Protein AF-A0A436FED3-F1 (afdb_monomer_lite)

Radius of gyration: 50.1 Å; chains: 1; bounding box: 97×12×137 Å

Secondary structure (DSSP, 8-state):
--HHHHHHHHHHHHHHHHHHHHHHHHHHHHHHHHHHHHHHHHHHHHHHHHHHHHHHHHHHHHHHHHHHHHHHHHHHHHHHHHHHHHHHHHHHHHHHHHHHHHHHHHHHHH--SHHHHHHHHHHHHHHHHHHHHHHHHH-

pLDDT: mean 89.7, std 9.08, range [54.75, 98.31]

Sequence (139 aa):
MPLRDINDLEKLKKINAALVSRVERSMDQQGNAFSLFQTAISLENRVRTRTEELHSTLRRLEQSNIDLSAAKENAELANLSKTRFLAAASHDVLQPLNAAHLSVSALAEVQTSDEGKKLVRQVERSLETMEDLLRTLLD

Structure (mmCIF, N/CA/C/O backbone):
data_AF-A0A436FED3-F1
#
_entry.id   AF-A0A436FED3-F1
#
loop_
_atom_site.group_PDB
_atom_site.id
_atom_site.type_symbol
_atom_site.label_atom_id
_atom_site.label_alt_id
_atom_site.label_comp_id
_atom_site.label_asym_id
_atom_site.label_entity_id
_atom_site.label_seq_id
_atom_site.pdbx_PDB_ins_code
_atom_site.Cartn_x
_atom_site.Cartn_y
_atom_site.Cartn_z
_atom_site.occupancy
_atom_site.B_iso_or_equiv
_atom_site.auth_seq_id
_atom_site.auth_comp_id
_atom_site.auth_asym_id
_atom_site.auth_atom_id
_atom_site.pdbx_PDB_model_num
ATOM 1 N N . MET A 1 1 ? 69.103 -1.481 -81.186 1.00 54.75 1 MET A N 1
ATOM 2 C CA . MET A 1 1 ? 67.680 -1.475 -80.791 1.00 54.75 1 MET A CA 1
ATOM 3 C C . MET A 1 1 ? 67.481 -1.964 -79.336 1.00 54.75 1 MET A C 1
ATOM 5 O O . MET A 1 1 ? 66.895 -3.019 -79.178 1.00 54.75 1 MET A O 1
ATOM 9 N N . PRO A 1 2 ? 67.975 -1.266 -78.275 1.00 56.84 2 PRO A N 1
ATOM 10 C CA . PRO A 1 2 ? 67.509 -1.573 -76.905 1.00 56.84 2 PRO A CA 1
ATOM 11 C C . PRO A 1 2 ? 67.098 -0.353 -76.044 1.00 56.84 2 PRO A C 1
ATOM 13 O O . PRO A 1 2 ? 66.502 -0.516 -74.991 1.00 56.84 2 PRO A O 1
ATOM 16 N N . LEU A 1 3 ? 67.399 0.884 -76.460 1.00 57.25 3 LEU A N 1
ATOM 17 C CA . LEU A 1 3 ? 67.237 2.086 -75.618 1.00 57.25 3 LEU A CA 1
ATOM 18 C C . LEU A 1 3 ? 65.800 2.640 -75.569 1.00 57.25 3 LEU A C 1
ATOM 20 O O . LEU A 1 3 ? 65.456 3.368 -74.642 1.00 57.25 3 LEU A O 1
ATOM 24 N N . ARG A 1 4 ? 64.960 2.310 -76.558 1.00 59.59 4 ARG A N 1
ATOM 25 C CA . ARG A 1 4 ? 63.569 2.790 -76.638 1.00 59.59 4 ARG A CA 1
ATOM 26 C C . ARG A 1 4 ? 62.640 1.963 -75.736 1.00 59.59 4 ARG A C 1
ATOM 28 O O . ARG A 1 4 ? 61.872 2.546 -74.981 1.00 59.59 4 ARG A O 1
ATOM 35 N N . ASP A 1 5 ? 62.838 0.645 -75.702 1.00 61.25 5 ASP A N 1
ATOM 36 C CA . ASP A 1 5 ? 62.066 -0.285 -74.865 1.00 61.25 5 ASP A CA 1
ATOM 37 C C . ASP A 1 5 ? 62.329 -0.095 -73.360 1.00 61.25 5 ASP A C 1
ATOM 39 O O . ASP A 1 5 ? 61.423 -0.252 -72.545 1.00 61.25 5 ASP A O 1
ATOM 43 N N . ILE A 1 6 ? 63.546 0.314 -72.971 1.00 61.94 6 ILE A N 1
ATOM 44 C CA . ILE A 1 6 ? 63.894 0.619 -71.569 1.00 61.94 6 ILE A CA 1
ATOM 45 C C . ILE A 1 6 ? 63.126 1.852 -71.061 1.00 61.94 6 ILE A C 1
ATOM 47 O O . ILE A 1 6 ? 62.659 1.866 -69.923 1.00 61.94 6 ILE A O 1
ATOM 51 N N . ASN A 1 7 ? 62.953 2.873 -71.904 1.00 71.56 7 ASN A N 1
ATOM 52 C CA . ASN A 1 7 ? 62.265 4.114 -71.534 1.00 71.56 7 ASN A CA 1
ATOM 53 C C . ASN A 1 7 ? 60.739 3.912 -71.440 1.00 71.56 7 ASN A C 1
ATOM 55 O O . ASN A 1 7 ? 60.071 4.481 -70.573 1.00 71.56 7 ASN A O 1
ATOM 59 N N . ASP A 1 8 ? 60.188 3.042 -72.289 1.00 75.12 8 ASP A N 1
ATOM 60 C CA . ASP A 1 8 ? 58.788 2.626 -72.199 1.00 75.12 8 ASP A CA 1
ATOM 61 C C . ASP A 1 8 ? 58.547 1.744 -70.962 1.00 75.12 8 ASP A C 1
ATOM 63 O O . ASP A 1 8 ? 57.552 1.942 -70.262 1.00 75.12 8 ASP A O 1
ATOM 67 N N . LEU A 1 9 ? 59.497 0.873 -70.597 1.00 79.06 9 LEU A N 1
ATOM 68 C CA . LEU A 1 9 ? 59.445 0.094 -69.356 1.00 79.06 9 LEU A CA 1
ATOM 69 C C . LEU A 1 9 ? 59.422 0.991 -68.103 1.00 79.06 9 LEU A C 1
ATOM 71 O O . LEU A 1 9 ? 58.653 0.733 -67.175 1.00 79.06 9 LEU A O 1
ATOM 75 N N . GLU A 1 10 ? 60.230 2.055 -68.057 1.00 84.69 10 GLU A N 1
ATOM 76 C CA . GLU A 1 10 ? 60.219 3.006 -66.935 1.00 84.69 10 GLU A CA 1
ATOM 77 C C . GLU A 1 10 ? 58.909 3.795 -66.841 1.00 84.69 10 GLU A C 1
ATOM 79 O O . GLU A 1 10 ? 58.351 3.954 -65.749 1.00 84.69 10 GLU A O 1
ATOM 84 N N . LYS A 1 11 ? 58.364 4.244 -67.978 1.00 82.31 11 LYS A N 1
ATOM 85 C CA . LYS A 1 11 ? 57.050 4.903 -68.013 1.00 82.31 11 LYS A CA 1
ATOM 86 C C . LYS A 1 11 ? 55.939 3.970 -67.547 1.00 82.31 11 LYS A C 1
ATOM 88 O O . LYS A 1 11 ? 55.114 4.383 -66.733 1.00 82.31 11 LYS A O 1
ATOM 93 N N . LEU A 1 12 ? 55.940 2.718 -68.005 1.00 83.75 12 LEU A N 1
ATOM 94 C CA . LEU A 1 12 ? 54.996 1.693 -67.561 1.00 83.75 12 LEU A CA 1
ATOM 95 C C . LEU A 1 12 ? 55.094 1.453 -66.052 1.00 83.75 12 LEU A C 1
ATOM 97 O O . LEU A 1 12 ? 54.063 1.426 -65.384 1.00 83.75 12 LEU A O 1
ATOM 101 N N . LYS A 1 13 ? 56.305 1.370 -65.486 1.00 89.38 13 LYS A N 1
ATOM 102 C CA . LYS A 1 13 ? 56.503 1.257 -64.029 1.00 89.38 13 LYS A CA 1
ATOM 103 C C . LYS A 1 13 ? 55.939 2.460 -63.275 1.00 89.38 13 LYS A C 1
ATOM 105 O O . LYS A 1 13 ? 55.257 2.279 -62.269 1.00 89.38 13 LYS A O 1
ATOM 110 N N . LYS A 1 14 ? 56.172 3.679 -63.769 1.00 90.31 14 LYS A N 1
ATOM 111 C CA . LYS A 1 14 ? 55.669 4.910 -63.141 1.00 90.31 14 LYS A CA 1
ATOM 112 C C . LYS A 1 14 ? 54.142 5.006 -63.194 1.00 90.31 14 LYS A C 1
ATOM 114 O O . LYS A 1 14 ? 53.521 5.392 -62.206 1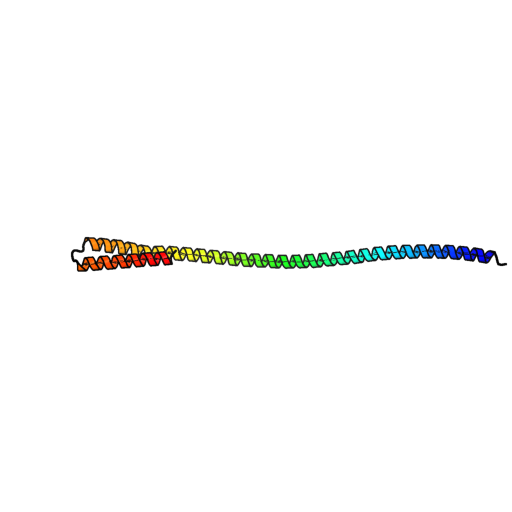.00 90.31 14 LYS A O 1
ATOM 119 N N . ILE A 1 15 ? 53.538 4.630 -64.321 1.00 87.69 15 ILE A N 1
ATOM 120 C CA . ILE A 1 15 ? 52.079 4.576 -64.482 1.00 87.69 15 ILE A CA 1
ATOM 121 C C . ILE A 1 15 ? 51.485 3.514 -63.556 1.00 87.69 15 ILE A C 1
ATOM 123 O O . ILE A 1 15 ? 50.512 3.794 -62.862 1.00 87.69 15 ILE A O 1
ATOM 127 N N . ASN A 1 16 ? 52.090 2.328 -63.493 1.00 85.75 16 ASN A N 1
ATOM 128 C CA . ASN A 1 16 ? 51.623 1.252 -62.627 1.00 85.75 16 ASN A CA 1
ATOM 129 C C . ASN A 1 16 ? 51.694 1.664 -61.145 1.00 85.75 16 ASN A C 1
ATOM 131 O O . ASN A 1 16 ? 50.694 1.574 -60.443 1.00 85.75 16 ASN A O 1
ATOM 135 N N . ALA A 1 17 ? 52.799 2.270 -60.699 1.00 90.50 17 ALA A N 1
ATOM 136 C CA . ALA A 1 17 ? 52.922 2.800 -59.337 1.00 90.50 17 ALA A CA 1
ATOM 137 C C . ALA A 1 17 ? 51.868 3.879 -59.008 1.00 90.50 17 ALA A C 1
ATOM 139 O O . ALA A 1 17 ? 51.300 3.888 -57.916 1.00 90.50 17 ALA A O 1
ATOM 140 N N . ALA A 1 18 ? 51.568 4.775 -59.955 1.00 89.88 18 ALA A N 1
ATOM 141 C CA . ALA A 1 18 ? 50.535 5.794 -59.773 1.00 89.88 18 ALA A CA 1
ATOM 142 C C . ALA A 1 18 ? 49.118 5.194 -59.710 1.00 89.88 18 ALA A C 1
ATOM 144 O O . ALA A 1 18 ? 48.290 5.660 -58.924 1.00 89.88 18 ALA A O 1
ATOM 145 N N . LEU A 1 19 ? 48.841 4.161 -60.512 1.00 86.56 19 LEU A N 1
ATOM 146 C CA . LEU A 1 19 ? 47.573 3.432 -60.482 1.00 86.56 19 LEU A CA 1
ATOM 147 C C . LEU A 1 19 ? 47.412 2.652 -59.175 1.00 86.56 19 LEU A C 1
ATOM 149 O O . LEU A 1 19 ? 46.360 2.760 -58.551 1.00 86.56 19 LEU A O 1
ATOM 153 N N . VAL A 1 20 ? 48.459 1.959 -58.719 1.00 86.06 20 VAL A N 1
ATOM 154 C CA . VAL A 1 20 ? 48.477 1.235 -57.438 1.00 86.06 20 VAL A CA 1
ATOM 155 C C . VAL A 1 20 ? 48.203 2.191 -56.275 1.00 86.06 20 VAL A C 1
ATOM 157 O O . VAL A 1 20 ? 47.225 2.000 -55.561 1.00 86.06 20 VAL A O 1
ATOM 160 N N . SER A 1 21 ? 48.934 3.306 -56.173 1.00 89.12 21 SER A N 1
ATOM 161 C CA . SER A 1 21 ? 48.723 4.299 -55.104 1.00 89.12 21 SER A CA 1
ATOM 162 C C . SER A 1 21 ? 47.326 4.942 -55.122 1.00 89.12 21 SER A C 1
ATOM 164 O O . SER A 1 21 ? 46.827 5.408 -54.092 1.00 89.12 21 SER A O 1
ATOM 166 N N . ARG A 1 22 ? 46.686 5.023 -56.295 1.00 87.06 22 ARG A N 1
ATOM 167 C CA . ARG A 1 22 ? 45.314 5.530 -56.424 1.00 87.06 22 ARG A CA 1
ATOM 168 C C . ARG A 1 22 ? 44.287 4.487 -55.987 1.00 87.06 22 ARG A C 1
ATOM 170 O O . ARG A 1 22 ? 43.320 4.854 -55.323 1.00 87.06 22 ARG A O 1
ATOM 177 N N . VAL A 1 23 ? 44.485 3.225 -56.364 1.00 80.00 23 VAL A N 1
ATOM 178 C CA . VAL A 1 23 ? 43.619 2.111 -55.958 1.00 80.00 23 VAL A CA 1
ATOM 179 C C . VAL A 1 23 ? 43.706 1.905 -54.449 1.00 80.00 23 VAL A C 1
ATOM 181 O O . VAL A 1 23 ? 42.665 1.888 -53.805 1.00 80.00 23 VAL A O 1
ATOM 184 N N . GLU A 1 24 ? 44.909 1.879 -53.877 1.00 82.69 24 GLU A N 1
ATOM 185 C CA . GLU A 1 24 ? 45.127 1.757 -52.428 1.00 82.69 24 GLU A CA 1
ATOM 186 C C . GLU A 1 24 ? 44.401 2.866 -51.653 1.00 82.69 24 GLU A C 1
ATOM 188 O O . GLU A 1 24 ? 43.564 2.574 -50.804 1.00 82.69 24 GLU A O 1
ATOM 193 N N . ARG A 1 25 ? 44.583 4.140 -52.034 1.00 83.88 25 ARG A N 1
ATOM 194 C CA . ARG A 1 25 ? 43.867 5.265 -51.399 1.00 83.88 25 ARG A CA 1
ATOM 195 C C . ARG A 1 25 ? 42.346 5.177 -51.529 1.00 83.88 25 ARG A C 1
ATOM 197 O O . ARG A 1 25 ? 41.629 5.530 -50.595 1.00 83.88 25 ARG A O 1
ATOM 204 N N . SER A 1 26 ? 41.846 4.737 -52.684 1.00 80.81 26 SER A N 1
ATOM 205 C CA . SER A 1 26 ? 40.408 4.540 -52.895 1.00 80.81 26 SER A CA 1
ATOM 206 C C . SER A 1 26 ? 39.862 3.409 -52.019 1.00 80.81 26 SER A C 1
ATOM 208 O O . SER A 1 26 ? 38.758 3.536 -51.491 1.00 80.81 26 SER A O 1
ATOM 210 N N . MET A 1 27 ? 40.618 2.321 -51.858 1.00 77.69 27 MET A N 1
ATOM 211 C CA . MET A 1 27 ? 40.243 1.183 -51.017 1.00 77.69 27 MET A CA 1
ATOM 212 C C . MET A 1 27 ? 40.284 1.549 -49.529 1.00 77.69 27 MET A C 1
ATOM 214 O O . MET A 1 27 ? 39.345 1.215 -48.810 1.00 77.69 27 MET A O 1
ATOM 218 N N . ASP A 1 28 ? 41.283 2.313 -49.081 1.00 84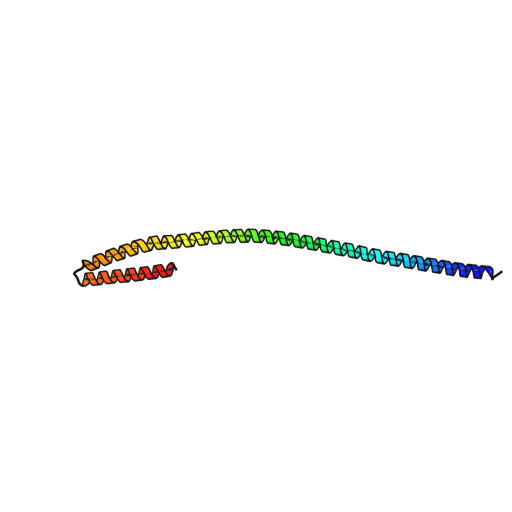.56 28 ASP A N 1
ATOM 219 C CA . ASP A 1 28 ? 41.379 2.798 -47.697 1.00 84.56 28 ASP A CA 1
ATOM 220 C C . ASP A 1 28 ? 40.207 3.720 -47.333 1.00 84.56 28 ASP A C 1
ATOM 222 O O . ASP A 1 28 ? 39.578 3.572 -46.281 1.00 84.56 28 ASP A O 1
ATOM 226 N N . GLN A 1 29 ? 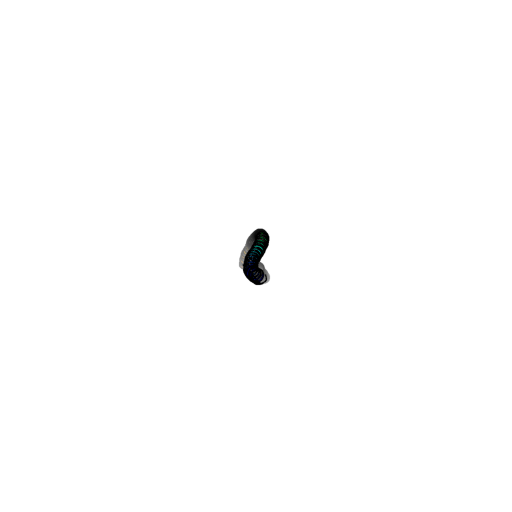39.856 4.654 -48.225 1.00 83.88 29 GLN A N 1
ATOM 227 C CA . GLN A 1 29 ? 38.718 5.550 -48.019 1.00 83.88 29 GLN A CA 1
ATOM 228 C C . GLN A 1 29 ? 37.387 4.780 -47.979 1.00 83.88 29 GLN A C 1
ATOM 230 O O . GLN A 1 29 ? 36.527 5.084 -47.147 1.00 83.88 29 GLN A O 1
ATOM 235 N N . GLN A 1 30 ? 37.221 3.768 -48.838 1.00 78.75 30 GLN A N 1
ATOM 236 C CA . GLN A 1 30 ? 36.051 2.885 -48.821 1.00 78.75 30 GLN A CA 1
ATOM 237 C C . GLN A 1 30 ? 35.985 2.032 -47.546 1.00 78.75 30 GLN A C 1
ATOM 239 O O . GLN A 1 30 ? 34.913 1.928 -46.950 1.00 78.75 30 GLN A O 1
ATOM 244 N N . GLY A 1 31 ? 37.111 1.479 -47.087 1.00 81.75 31 GLY A N 1
ATOM 245 C CA . GLY A 1 31 ? 37.193 0.717 -45.839 1.00 81.75 31 GLY A CA 1
ATOM 246 C C . GLY A 1 31 ? 36.831 1.559 -44.613 1.00 81.75 31 GLY A C 1
ATOM 247 O O . GLY A 1 31 ? 36.061 1.116 -43.759 1.00 81.75 31 GLY A O 1
ATOM 248 N N . ASN A 1 32 ? 37.299 2.810 -44.561 1.00 85.56 32 ASN A N 1
ATOM 249 C CA . ASN A 1 32 ? 36.954 3.742 -43.486 1.00 85.56 32 ASN A CA 1
ATOM 250 C C . ASN A 1 32 ? 35.456 4.110 -43.492 1.00 85.56 32 ASN A C 1
ATOM 252 O O . ASN A 1 32 ? 34.795 4.064 -42.454 1.00 85.56 32 ASN A O 1
ATOM 256 N N . ALA A 1 33 ? 34.887 4.411 -44.664 1.00 84.88 33 ALA A N 1
ATOM 257 C CA . ALA A 1 33 ? 33.458 4.709 -44.797 1.00 84.88 33 ALA A CA 1
ATOM 258 C C . ALA A 1 33 ? 32.570 3.513 -44.407 1.00 84.88 33 ALA A C 1
ATOM 260 O O . ALA A 1 33 ? 31.546 3.689 -43.745 1.00 84.88 33 ALA A O 1
ATOM 261 N N . PHE A 1 34 ? 32.983 2.293 -44.763 1.00 86.88 34 PHE A N 1
ATOM 262 C CA . PHE A 1 34 ? 32.281 1.072 -44.378 1.00 86.88 34 PHE A CA 1
ATOM 263 C C . PHE A 1 34 ? 32.317 0.840 -42.861 1.00 86.88 34 PHE A C 1
ATOM 265 O O . PHE A 1 34 ? 31.277 0.567 -42.266 1.00 86.88 34 PHE A O 1
ATOM 272 N N . SER A 1 35 ? 33.471 1.031 -42.215 1.00 92.25 35 SER A N 1
ATOM 273 C CA . SER A 1 35 ? 33.605 0.917 -40.754 1.00 92.25 35 SER A CA 1
ATOM 274 C C . SER A 1 35 ? 32.720 1.922 -40.001 1.00 92.25 35 SER A C 1
ATOM 276 O O . SER A 1 35 ? 32.026 1.562 -39.043 1.00 92.25 35 SER A O 1
ATOM 278 N N . LEU A 1 36 ? 32.661 3.176 -40.468 1.00 93.00 36 LEU A N 1
ATOM 279 C CA . LEU A 1 36 ? 31.760 4.190 -39.908 1.00 93.00 36 LEU A CA 1
ATOM 280 C C . LEU A 1 36 ? 30.288 3.797 -40.069 1.00 93.00 36 LEU A C 1
ATOM 282 O O . LEU A 1 36 ? 29.515 3.924 -39.121 1.00 93.00 36 LEU A O 1
ATOM 286 N N . PHE A 1 37 ? 29.907 3.274 -41.234 1.00 91.88 37 PHE A N 1
ATOM 287 C CA . PHE A 1 37 ? 28.546 2.804 -41.484 1.00 91.88 37 PHE A CA 1
ATOM 288 C C . PHE A 1 37 ? 28.165 1.613 -40.591 1.00 91.88 37 PHE A C 1
ATOM 290 O O . PHE A 1 37 ? 27.102 1.620 -39.971 1.00 91.88 37 PHE A O 1
ATOM 297 N N . GLN A 1 38 ? 29.052 0.624 -40.451 1.00 92.31 38 GLN A N 1
ATOM 298 C CA . GLN A 1 38 ? 28.853 -0.502 -39.533 1.00 92.31 38 GLN A CA 1
ATOM 299 C C . GLN A 1 38 ? 28.706 -0.028 -38.083 1.00 92.31 38 GLN A C 1
ATOM 301 O O . GLN A 1 38 ? 27.834 -0.505 -37.352 1.00 92.31 38 GLN A O 1
ATOM 306 N N . THR A 1 39 ? 29.526 0.942 -37.677 1.00 94.50 39 THR A N 1
ATOM 307 C CA . THR A 1 39 ? 29.456 1.547 -36.344 1.00 94.50 39 THR A CA 1
ATOM 308 C C . THR A 1 39 ? 28.131 2.282 -36.139 1.00 94.50 39 THR A C 1
ATOM 310 O O . THR A 1 39 ? 27.506 2.114 -35.093 1.00 94.50 39 THR A O 1
ATOM 313 N N . ALA A 1 40 ? 27.665 3.042 -37.134 1.00 95.56 40 ALA A N 1
ATOM 314 C CA . ALA A 1 40 ? 26.389 3.753 -37.084 1.00 95.56 40 ALA A CA 1
ATOM 315 C C . ALA A 1 40 ? 25.199 2.790 -36.939 1.00 95.56 40 ALA A C 1
ATOM 317 O O . ALA A 1 40 ? 24.379 2.986 -36.045 1.00 95.56 40 ALA A O 1
ATOM 318 N N . ILE A 1 41 ? 25.153 1.706 -37.726 1.00 95.38 41 ILE A N 1
ATOM 319 C CA . ILE A 1 41 ? 24.116 0.665 -37.596 1.00 95.38 41 ILE A CA 1
ATOM 320 C C . ILE A 1 41 ? 24.164 0.017 -36.209 1.00 95.38 41 ILE A C 1
ATOM 322 O O . ILE A 1 41 ? 23.128 -0.200 -35.582 1.00 95.38 41 ILE A O 1
ATOM 326 N N . SER A 1 42 ? 25.362 -0.300 -35.713 1.00 96.44 42 SER A N 1
ATOM 327 C CA . SER A 1 42 ? 25.530 -0.893 -34.384 1.00 96.44 42 SER A CA 1
ATOM 328 C C . SER A 1 42 ? 25.007 0.035 -33.283 1.00 96.44 42 SER A C 1
ATOM 330 O O . SER A 1 42 ? 24.278 -0.409 -32.393 1.00 96.44 42 SER A O 1
ATOM 332 N N . LEU A 1 43 ? 25.313 1.335 -33.363 1.00 97.25 43 LEU A N 1
ATOM 333 C CA . LEU A 1 43 ? 24.776 2.333 -32.438 1.00 97.25 43 LEU A CA 1
ATOM 334 C C . LEU A 1 43 ? 23.256 2.447 -32.542 1.00 97.25 43 LEU A C 1
ATOM 336 O O . LEU A 1 43 ? 22.592 2.462 -31.509 1.00 97.25 43 LEU A O 1
ATOM 340 N N . GLU A 1 44 ? 22.704 2.500 -33.753 1.00 96.75 44 GLU A N 1
ATOM 341 C CA . GLU A 1 44 ? 21.259 2.601 -33.961 1.00 96.75 44 GLU A CA 1
ATOM 342 C C . GLU A 1 44 ? 20.527 1.391 -33.370 1.00 96.75 44 GLU A C 1
ATOM 344 O O . GLU A 1 44 ? 19.558 1.557 -32.630 1.00 96.75 44 GLU A O 1
ATOM 349 N N . ASN A 1 45 ? 21.036 0.180 -33.610 1.00 96.81 45 ASN A N 1
ATOM 350 C CA . ASN A 1 45 ? 20.488 -1.039 -33.018 1.00 96.81 45 ASN A CA 1
ATOM 351 C C . ASN A 1 45 ? 20.544 -0.990 -31.489 1.00 96.81 45 ASN A C 1
ATOM 353 O O . ASN A 1 45 ? 19.556 -1.303 -30.829 1.00 96.81 45 ASN A O 1
ATOM 357 N N . ARG A 1 46 ? 21.663 -0.535 -30.910 1.00 97.94 46 ARG A N 1
ATOM 358 C CA . ARG A 1 46 ? 21.786 -0.376 -29.453 1.00 97.94 46 ARG A CA 1
ATOM 359 C C . ARG A 1 46 ? 20.790 0.638 -28.904 1.00 97.94 46 ARG A C 1
ATOM 361 O O . ARG A 1 46 ? 20.179 0.367 -27.874 1.00 97.94 46 ARG A O 1
ATOM 368 N N . VAL A 1 47 ? 20.624 1.785 -29.563 1.00 97.81 47 VAL A N 1
ATOM 369 C CA . VAL A 1 47 ? 19.634 2.796 -29.166 1.00 97.81 47 VAL A CA 1
ATOM 370 C C . VAL A 1 47 ? 18.236 2.193 -29.222 1.00 97.81 47 VAL A C 1
ATOM 372 O O . VAL A 1 47 ? 17.520 2.271 -28.230 1.00 97.81 47 VAL A O 1
ATOM 375 N N . ARG A 1 48 ? 17.883 1.511 -30.316 1.00 97.62 48 ARG A N 1
ATOM 376 C CA . ARG A 1 48 ? 16.581 0.856 -30.486 1.00 97.62 48 ARG A CA 1
ATOM 377 C C . ARG A 1 48 ? 16.294 -0.146 -29.369 1.00 97.62 48 ARG A C 1
ATOM 379 O O . ARG A 1 48 ? 15.276 -0.012 -28.696 1.00 97.62 48 ARG A O 1
ATOM 386 N N . THR A 1 49 ? 17.217 -1.073 -29.109 1.00 98.06 49 THR A N 1
ATOM 387 C CA . THR A 1 49 ? 17.079 -2.060 -28.026 1.00 98.06 49 THR A CA 1
ATOM 388 C C . THR A 1 49 ? 16.904 -1.379 -26.671 1.00 98.06 49 THR A C 1
ATOM 390 O O . THR A 1 49 ? 16.019 -1.744 -25.902 1.00 98.06 49 THR A O 1
ATOM 393 N N . ARG A 1 50 ? 17.697 -0.342 -26.377 1.00 97.81 50 ARG A N 1
ATOM 394 C CA . ARG A 1 50 ? 17.586 0.386 -25.105 1.00 97.81 50 ARG A CA 1
ATOM 395 C C . ARG A 1 50 ? 16.275 1.152 -24.976 1.00 97.81 50 ARG A C 1
ATOM 397 O O . ARG A 1 50 ? 15.705 1.188 -23.890 1.00 97.81 50 ARG A O 1
ATOM 404 N N . THR A 1 51 ? 15.777 1.742 -26.057 1.00 97.69 51 THR A N 1
ATOM 405 C CA . THR A 1 51 ? 14.473 2.411 -26.068 1.00 97.69 51 THR A CA 1
ATOM 406 C C . THR A 1 51 ? 13.340 1.411 -25.837 1.00 97.69 51 THR A C 1
ATOM 408 O O . THR A 1 51 ? 12.434 1.689 -25.053 1.00 97.69 51 THR A O 1
ATOM 411 N N . GLU A 1 52 ? 13.408 0.223 -26.440 1.00 98.19 52 GLU A N 1
ATOM 412 C CA . GLU A 1 52 ? 12.436 -0.853 -26.215 1.00 98.19 52 GLU A CA 1
ATOM 413 C C . GLU A 1 52 ? 12.460 -1.361 -24.762 1.00 98.19 52 GLU A C 1
ATOM 415 O O . GLU A 1 52 ? 11.402 -1.500 -24.139 1.00 98.19 52 GLU A O 1
ATOM 420 N N . GLU A 1 53 ? 13.653 -1.564 -24.189 1.00 98.25 53 GLU A N 1
ATOM 421 C CA . GLU A 1 53 ? 13.842 -1.914 -22.772 1.00 98.25 53 GLU A CA 1
ATOM 422 C C . GLU A 1 53 ? 13.244 -0.851 -21.840 1.00 98.25 53 GLU A C 1
ATOM 424 O O . GLU A 1 53 ? 12.518 -1.183 -20.895 1.00 98.25 53 GLU A O 1
ATOM 429 N N . LEU A 1 54 ? 13.511 0.430 -22.115 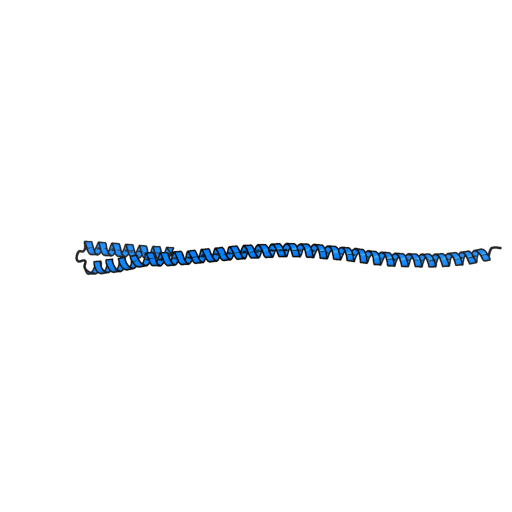1.00 98.19 54 LEU A N 1
ATOM 430 C CA . LEU A 1 54 ? 12.971 1.550 -21.344 1.00 98.19 54 LEU A CA 1
ATOM 431 C C . LEU A 1 54 ? 11.446 1.598 -21.426 1.00 98.19 54 LEU A C 1
ATOM 433 O O . LEU A 1 54 ? 10.791 1.682 -20.391 1.00 98.19 54 LEU A O 1
ATOM 437 N N . HIS A 1 55 ? 10.870 1.476 -22.623 1.00 98.12 55 HIS A N 1
ATOM 438 C CA . HIS A 1 55 ? 9.417 1.455 -22.804 1.00 98.12 55 HIS A CA 1
ATOM 439 C C . HIS A 1 55 ? 8.767 0.274 -22.071 1.00 98.12 55 HIS A C 1
ATOM 441 O O . HIS A 1 55 ? 7.708 0.425 -21.465 1.00 98.12 55 HIS A O 1
ATOM 447 N N . SER A 1 56 ? 9.394 -0.904 -22.101 1.00 98.25 56 SER A N 1
ATOM 448 C CA . SER A 1 56 ? 8.918 -2.074 -21.355 1.00 98.25 56 SER A CA 1
ATOM 449 C C . SER A 1 56 ? 8.955 -1.838 -19.843 1.00 98.25 56 SER A C 1
ATOM 451 O O . SER A 1 56 ? 7.992 -2.132 -19.133 1.00 98.25 56 SER A O 1
ATOM 453 N N . THR A 1 57 ? 10.046 -1.249 -19.353 1.00 98.00 57 THR A N 1
ATOM 454 C CA . THR A 1 57 ? 10.223 -0.942 -17.930 1.00 98.00 57 THR A CA 1
ATOM 455 C C . THR A 1 57 ? 9.233 0.120 -17.459 1.00 98.00 57 THR A C 1
ATOM 457 O O . THR A 1 57 ? 8.625 -0.057 -16.407 1.00 98.00 57 THR A O 1
ATOM 460 N N . LEU A 1 58 ? 9.013 1.175 -18.250 1.00 98.31 58 LEU A N 1
ATOM 461 C CA . LEU A 1 58 ? 8.028 2.216 -17.954 1.00 98.31 58 LEU A CA 1
ATOM 462 C C . LEU A 1 58 ? 6.620 1.639 -17.838 1.00 98.31 58 LEU A C 1
ATOM 464 O O . LEU A 1 58 ? 5.979 1.857 -16.818 1.00 98.31 58 LEU A O 1
ATOM 468 N N . ARG A 1 59 ? 6.183 0.809 -18.796 1.00 98.25 59 ARG A N 1
ATOM 469 C CA . ARG A 1 59 ? 4.866 0.153 -18.716 1.00 98.25 59 ARG A CA 1
ATOM 470 C C . ARG A 1 59 ? 4.707 -0.692 -17.452 1.00 98.25 59 ARG A C 1
ATOM 472 O O . ARG A 1 59 ? 3.657 -0.677 -16.818 1.00 98.25 59 ARG A O 1
ATOM 479 N N . ARG A 1 60 ? 5.750 -1.433 -17.062 1.00 98.12 60 ARG A N 1
ATOM 480 C CA . ARG A 1 60 ? 5.736 -2.221 -15.817 1.00 98.12 60 ARG A CA 1
ATOM 481 C C . ARG A 1 60 ? 5.644 -1.332 -14.580 1.00 98.12 60 ARG A C 1
ATOM 483 O O . ARG A 1 60 ? 4.965 -1.693 -13.624 1.00 98.12 60 ARG A O 1
ATOM 490 N N . LEU A 1 61 ? 6.335 -0.196 -14.594 1.00 98.31 61 LEU A N 1
ATOM 491 C CA . LEU A 1 61 ? 6.352 0.749 -13.484 1.00 98.31 61 LEU A CA 1
ATOM 492 C C . LEU A 1 61 ? 5.012 1.481 -13.351 1.00 98.31 61 LEU A C 1
ATOM 494 O O . LEU A 1 61 ? 4.514 1.620 -12.240 1.00 98.31 61 LEU A O 1
ATOM 498 N N . GLU A 1 62 ? 4.395 1.866 -14.469 1.00 98.31 62 GLU A N 1
ATOM 499 C CA . GLU A 1 62 ? 3.034 2.413 -14.519 1.00 98.31 62 GLU A CA 1
ATOM 500 C C . GLU A 1 62 ? 2.019 1.422 -13.947 1.00 98.31 62 GLU A C 1
ATOM 502 O O . GLU A 1 62 ? 1.256 1.785 -13.054 1.00 98.31 62 GLU A O 1
ATOM 507 N N . GLN A 1 63 ? 2.064 0.156 -14.378 1.00 98.25 63 GLN A N 1
ATOM 508 C CA . GLN A 1 63 ? 1.175 -0.877 -13.843 1.00 98.25 63 GLN A CA 1
ATOM 509 C C . GLN A 1 63 ? 1.371 -1.066 -12.335 1.00 98.25 63 GLN A C 1
ATOM 511 O O . GLN A 1 63 ? 0.406 -1.053 -11.577 1.00 98.25 63 GLN A O 1
ATOM 516 N N . SER A 1 64 ? 2.623 -1.166 -11.881 1.00 98.06 64 SER A N 1
ATOM 517 C CA . SER A 1 64 ? 2.919 -1.304 -10.453 1.00 98.06 64 SER A CA 1
ATOM 518 C C . SER A 1 64 ? 2.453 -0.095 -9.638 1.00 98.06 64 SER A C 1
ATOM 520 O O . SER A 1 64 ? 2.103 -0.259 -8.472 1.00 98.06 64 SER A O 1
ATOM 522 N N . ASN A 1 65 ? 2.475 1.109 -10.213 1.00 98.25 65 ASN A N 1
ATOM 523 C CA . ASN A 1 65 ? 2.001 2.317 -9.546 1.00 98.25 65 ASN A CA 1
ATOM 524 C C . ASN A 1 65 ? 0.472 2.304 -9.405 1.00 98.25 65 ASN A C 1
ATOM 526 O O . ASN A 1 65 ? -0.038 2.585 -8.323 1.00 98.25 65 ASN A O 1
ATOM 530 N N . ILE A 1 66 ? -0.246 1.890 -10.455 1.00 98.31 66 ILE A N 1
ATOM 531 C CA . ILE A 1 66 ? -1.704 1.698 -10.418 1.00 98.31 66 ILE A CA 1
ATOM 532 C C . ILE A 1 66 ? -2.083 0.694 -9.323 1.00 98.31 66 ILE A C 1
ATOM 534 O O . ILE A 1 66 ? -2.914 1.004 -8.467 1.00 98.31 66 ILE A O 1
ATOM 538 N N . ASP A 1 67 ? -1.429 -0.469 -9.302 1.00 98.06 67 ASP A N 1
ATOM 539 C CA . ASP A 1 67 ? -1.701 -1.520 -8.317 1.00 98.06 67 ASP A CA 1
ATOM 540 C C . ASP A 1 67 ? -1.413 -1.034 -6.886 1.00 98.06 67 ASP A C 1
ATOM 542 O O . ASP A 1 67 ? -2.202 -1.263 -5.966 1.00 98.06 67 ASP A O 1
ATOM 546 N N . LEU A 1 68 ? -0.305 -0.307 -6.697 1.00 98.19 68 LEU A N 1
ATOM 547 C CA . LEU A 1 68 ? 0.069 0.263 -5.404 1.00 98.19 68 LEU A CA 1
ATOM 548 C C . LEU A 1 68 ? -0.926 1.333 -4.943 1.00 98.19 68 LEU A C 1
ATOM 550 O O . LEU A 1 68 ? -1.283 1.366 -3.766 1.00 98.19 68 LEU A O 1
ATOM 554 N N . SER A 1 69 ? -1.384 2.192 -5.853 1.00 98.19 69 SER A N 1
ATOM 555 C CA . SER A 1 69 ? -2.383 3.217 -5.551 1.00 98.19 69 SER A CA 1
ATOM 556 C C . SER A 1 69 ? -3.706 2.587 -5.113 1.00 98.19 69 SER A C 1
ATOM 558 O O . SER A 1 69 ? -4.262 2.995 -4.095 1.00 98.19 69 SER A O 1
ATOM 560 N N . ALA A 1 70 ? -4.171 1.551 -5.816 1.00 97.94 70 ALA A N 1
ATOM 561 C CA . ALA A 1 70 ? -5.385 0.821 -5.453 1.00 97.94 70 ALA A CA 1
ATOM 562 C C . ALA A 1 70 ? -5.247 0.096 -4.101 1.00 97.94 70 ALA A C 1
ATOM 564 O O . ALA A 1 70 ? -6.154 0.132 -3.267 1.00 97.94 70 ALA A O 1
ATOM 565 N N . ALA A 1 71 ? -4.098 -0.537 -3.841 1.00 97.69 71 ALA A N 1
ATOM 566 C CA . ALA A 1 71 ? -3.828 -1.175 -2.554 1.00 97.69 71 ALA A CA 1
ATOM 567 C C . ALA A 1 71 ? -3.799 -0.157 -1.402 1.00 97.69 71 ALA A C 1
ATOM 569 O O . ALA A 1 71 ? -4.337 -0.427 -0.325 1.00 97.69 71 ALA A O 1
ATOM 570 N N . LYS A 1 72 ? -3.207 1.021 -1.634 1.00 97.88 72 LYS A N 1
ATOM 571 C CA . LYS A 1 72 ? -3.165 2.114 -0.660 1.00 97.88 72 LYS A CA 1
ATOM 572 C C . LYS A 1 72 ? -4.566 2.636 -0.345 1.00 97.88 72 LYS A C 1
ATOM 574 O O . LYS A 1 72 ? -4.900 2.751 0.829 1.00 97.88 72 LYS A O 1
ATOM 579 N N . GLU A 1 73 ? -5.384 2.899 -1.360 1.00 98.00 73 GLU A N 1
ATOM 580 C CA . GLU A 1 73 ?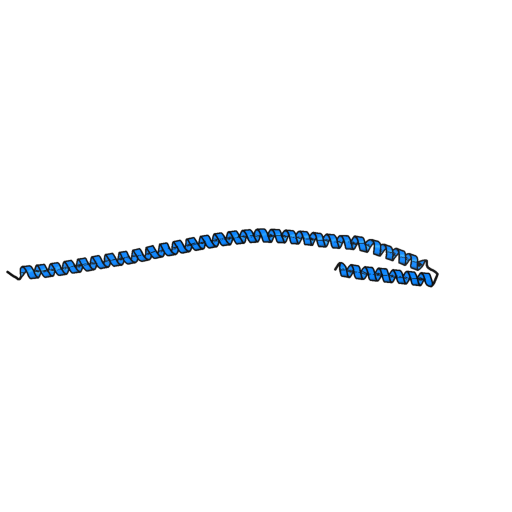 -6.763 3.365 -1.171 1.00 98.00 73 GLU A CA 1
ATOM 581 C C . GLU A 1 73 ? -7.585 2.356 -0.355 1.00 98.00 73 GLU A C 1
ATOM 583 O O . GLU A 1 73 ? -8.235 2.722 0.624 1.00 98.00 73 GLU A O 1
ATOM 588 N N . ASN A 1 74 ? -7.477 1.063 -0.673 1.00 97.38 74 ASN A N 1
ATOM 589 C CA . ASN A 1 74 ? -8.138 0.009 0.097 1.00 97.38 74 ASN A CA 1
ATOM 590 C C . ASN A 1 74 ? -7.672 -0.031 1.561 1.00 97.38 74 ASN A C 1
ATOM 592 O O . ASN A 1 74 ? -8.494 -0.193 2.466 1.00 97.38 74 ASN A O 1
ATOM 596 N N . ALA A 1 75 ? -6.370 0.132 1.810 1.00 97.31 75 ALA A N 1
ATOM 597 C CA . ALA A 1 75 ? -5.826 0.178 3.164 1.00 97.31 75 ALA A CA 1
ATOM 598 C C . ALA A 1 75 ? -6.319 1.411 3.941 1.00 97.31 75 ALA A C 1
ATOM 600 O O . ALA A 1 75 ? -6.670 1.295 5.116 1.00 97.31 75 ALA A O 1
ATOM 601 N N . GLU A 1 76 ? -6.396 2.575 3.295 1.00 96.81 76 GLU A N 1
ATOM 602 C CA . GLU A 1 76 ? -6.922 3.804 3.896 1.00 96.81 76 GLU A CA 1
ATOM 603 C C . GLU A 1 76 ? -8.414 3.681 4.229 1.00 96.81 76 GLU A C 1
ATOM 605 O O . GLU A 1 76 ? -8.824 4.033 5.337 1.00 96.81 76 GLU A O 1
ATOM 610 N N . LEU A 1 77 ? -9.217 3.109 3.326 1.00 96.31 77 LEU A N 1
ATOM 611 C CA . LEU A 1 77 ? -10.637 2.839 3.569 1.00 96.31 77 LEU A CA 1
ATOM 612 C C . LEU A 1 77 ? -10.842 1.856 4.726 1.00 96.31 77 LEU A C 1
ATOM 614 O O . LEU A 1 77 ? -11.682 2.097 5.598 1.00 96.31 77 LEU A O 1
ATOM 618 N N . ALA A 1 78 ? -10.059 0.776 4.771 1.00 94.88 78 ALA A N 1
ATOM 619 C CA . ALA A 1 78 ? -10.102 -0.188 5.865 1.00 94.88 78 ALA A CA 1
ATOM 620 C C . ALA A 1 78 ? -9.705 0.457 7.201 1.00 94.88 78 ALA A C 1
ATOM 622 O O . ALA A 1 78 ? -10.365 0.230 8.216 1.00 94.88 78 ALA A O 1
ATOM 623 N N . ASN A 1 79 ? -8.672 1.304 7.204 1.00 94.81 79 ASN A N 1
ATOM 624 C CA . ASN A 1 79 ? -8.241 2.009 8.405 1.00 94.81 79 ASN A CA 1
ATOM 625 C C . ASN A 1 79 ? -9.305 3.005 8.886 1.00 94.81 79 ASN A C 1
ATOM 627 O O . ASN A 1 79 ? -9.661 3.004 10.060 1.00 94.81 79 ASN A O 1
ATOM 631 N N . LEU A 1 80 ? -9.892 3.788 7.976 1.00 94.31 80 LEU A N 1
ATOM 632 C CA . LEU A 1 80 ? -10.985 4.705 8.301 1.00 94.31 80 LEU A CA 1
ATOM 633 C C . LEU A 1 80 ? -12.201 3.958 8.864 1.00 94.31 80 LEU A C 1
ATOM 635 O O . LEU A 1 80 ? -12.808 4.409 9.837 1.00 94.31 80 LEU A O 1
ATOM 639 N N . SER A 1 81 ? -12.555 2.816 8.268 1.00 91.50 81 SER A N 1
ATOM 640 C CA . SER A 1 81 ? -13.622 1.948 8.769 1.00 91.50 81 SER A CA 1
ATOM 641 C C . SER A 1 81 ? -13.305 1.433 10.174 1.00 91.50 81 SER A C 1
ATOM 643 O O . SER A 1 81 ? -14.161 1.535 11.052 1.00 91.50 81 SER A O 1
ATOM 645 N N . LYS A 1 82 ? -12.068 0.981 10.423 1.00 88.94 82 LYS A N 1
ATOM 646 C CA . LYS A 1 82 ? -11.605 0.541 11.745 1.00 88.94 82 LYS A CA 1
ATOM 647 C C . LYS A 1 82 ? -11.679 1.664 12.779 1.00 88.94 82 LYS A C 1
ATOM 649 O O . LYS A 1 82 ? -12.240 1.450 13.847 1.00 88.94 82 LYS A O 1
ATOM 654 N N . THR A 1 83 ? -11.175 2.859 12.470 1.00 88.62 83 THR A N 1
ATOM 655 C CA . THR A 1 83 ? -11.236 4.014 13.380 1.00 88.62 83 THR A CA 1
ATOM 656 C C . THR A 1 83 ? -12.678 4.396 13.698 1.00 88.62 83 THR A C 1
ATOM 658 O O . THR A 1 83 ? -13.005 4.613 14.860 1.00 88.62 83 THR A O 1
ATOM 661 N N . ARG A 1 84 ? -13.564 4.439 12.693 1.00 87.81 84 ARG A N 1
ATOM 662 C CA . ARG A 1 84 ? -14.990 4.728 12.913 1.00 87.81 84 ARG A CA 1
ATOM 663 C C . ARG A 1 84 ? -15.673 3.655 13.753 1.00 87.81 84 ARG A C 1
ATOM 665 O O . ARG A 1 84 ? -16.447 4.002 14.635 1.00 87.81 84 ARG A O 1
ATOM 672 N N . PHE A 1 85 ? -15.386 2.382 13.486 1.00 86.75 85 PHE A N 1
ATOM 673 C CA . PHE A 1 85 ? -15.928 1.265 14.254 1.00 86.75 85 PHE A CA 1
ATOM 674 C C . PHE A 1 85 ? -15.483 1.324 15.716 1.00 86.75 85 PHE A C 1
ATOM 676 O O . PHE A 1 85 ? -16.325 1.231 16.602 1.00 86.75 85 PHE A O 1
ATOM 683 N N . LEU A 1 86 ? -14.187 1.537 15.967 1.00 86.19 86 LEU A N 1
ATOM 684 C CA . LEU A 1 86 ? -13.654 1.662 17.323 1.00 86.19 86 LEU A CA 1
ATOM 685 C C . LEU A 1 86 ? -14.248 2.873 18.040 1.00 86.19 86 LEU A C 1
ATOM 687 O O . LEU A 1 86 ? -14.753 2.717 19.140 1.00 86.19 86 LEU A O 1
ATOM 691 N N . ALA A 1 87 ? -14.288 4.045 17.401 1.00 85.38 87 ALA A N 1
ATOM 692 C CA . ALA A 1 87 ? -14.875 5.241 18.002 1.00 85.38 87 ALA A CA 1
ATOM 693 C C . ALA A 1 87 ? -16.365 5.056 18.346 1.00 85.38 87 ALA A C 1
ATOM 695 O O . ALA A 1 87 ? -16.797 5.438 19.433 1.00 85.38 87 ALA A O 1
ATOM 696 N N . ALA A 1 88 ? -17.148 4.448 17.448 1.00 84.81 88 ALA A N 1
ATOM 697 C CA . ALA A 1 88 ? -18.556 4.151 17.704 1.00 84.81 88 ALA A CA 1
ATOM 698 C C . ALA A 1 88 ? -18.718 3.152 18.860 1.00 84.81 88 ALA A C 1
ATOM 700 O O . ALA A 1 88 ? -19.474 3.419 19.790 1.00 84.81 88 ALA A O 1
ATOM 701 N N . ALA A 1 89 ? -17.943 2.062 18.858 1.00 82.69 89 ALA A N 1
ATOM 702 C CA . ALA A 1 89 ? -17.953 1.078 19.935 1.00 82.69 89 ALA A CA 1
ATOM 703 C C . ALA A 1 89 ? -17.553 1.694 21.290 1.00 82.69 89 ALA A C 1
ATOM 705 O O . ALA A 1 89 ? -18.190 1.397 22.298 1.00 82.69 89 ALA A O 1
ATOM 706 N N . SER A 1 90 ? -16.560 2.593 21.327 1.00 83.56 90 SER A N 1
ATOM 707 C CA . SER A 1 90 ? -16.188 3.334 22.540 1.00 83.56 90 SER A CA 1
ATOM 708 C C . SER A 1 90 ? -17.368 4.116 23.102 1.00 83.56 90 SER A C 1
ATOM 710 O O . SER A 1 90 ? -17.658 4.027 24.292 1.00 83.56 90 SER A O 1
ATOM 712 N N . HIS A 1 91 ? -18.061 4.886 22.260 1.00 84.69 91 HIS A N 1
ATOM 713 C CA . HIS A 1 91 ? -19.200 5.690 22.699 1.00 84.69 91 HIS A CA 1
ATOM 714 C C . HIS A 1 91 ? -20.360 4.821 23.193 1.00 84.69 91 HIS A C 1
ATOM 716 O O . HIS A 1 91 ? -20.885 5.085 24.278 1.00 84.69 91 HIS A O 1
ATOM 722 N N . ASP A 1 92 ? -20.699 3.768 22.449 1.00 87.25 92 ASP A N 1
ATOM 723 C CA . ASP A 1 92 ? -21.805 2.863 22.773 1.00 87.25 92 ASP A CA 1
ATOM 724 C C . ASP A 1 92 ? -21.570 2.087 24.078 1.00 87.25 92 ASP A C 1
ATOM 726 O O . ASP A 1 92 ? -22.527 1.734 24.767 1.00 87.25 92 ASP A O 1
ATOM 730 N N . VAL A 1 93 ? -20.309 1.838 24.450 1.00 85.25 93 VAL A N 1
ATOM 731 C CA . VAL A 1 93 ? -19.949 1.132 25.690 1.00 85.25 93 VAL A CA 1
ATOM 732 C C . VAL A 1 93 ? -19.740 2.095 26.867 1.00 85.25 93 VAL A C 1
ATOM 734 O O . VAL A 1 93 ? -20.181 1.804 27.980 1.00 85.25 93 VAL A O 1
ATOM 737 N N . LEU A 1 94 ? -19.120 3.261 26.656 1.00 86.56 94 LEU A N 1
ATOM 738 C CA . LEU A 1 94 ? -18.860 4.230 27.732 1.00 86.56 94 LEU A CA 1
ATOM 739 C C . LEU A 1 94 ? -20.138 4.921 28.228 1.00 86.56 94 LEU A C 1
ATOM 741 O O . LEU A 1 94 ? -20.256 5.220 29.416 1.00 86.56 94 LEU A O 1
ATOM 745 N N . GLN A 1 95 ? -21.115 5.172 27.352 1.00 88.56 95 GLN A N 1
ATOM 746 C CA . GLN A 1 95 ? -22.387 5.793 27.742 1.00 88.56 95 GLN A CA 1
ATOM 747 C C . GLN A 1 95 ? -23.158 5.004 28.818 1.00 88.56 95 GLN A C 1
ATOM 749 O O . GLN A 1 95 ? -23.486 5.596 29.853 1.00 88.56 95 GLN A O 1
ATOM 754 N N . PRO A 1 96 ? -23.448 3.698 28.645 1.00 90.19 96 PRO A N 1
ATOM 755 C CA . PRO A 1 96 ? -24.121 2.917 29.678 1.00 90.19 96 PRO A CA 1
ATOM 756 C C . PRO A 1 96 ? -23.265 2.748 30.939 1.00 90.19 96 PRO A C 1
ATOM 758 O O . PRO A 1 96 ? -23.826 2.684 32.032 1.00 90.19 96 PRO A O 1
ATOM 761 N N . LEU A 1 97 ? -21.932 2.743 30.825 1.00 88.88 97 LEU A N 1
ATOM 762 C CA . LEU A 1 97 ? -21.034 2.695 31.982 1.00 88.88 97 LEU A CA 1
ATOM 763 C C . LEU A 1 97 ? -21.136 3.970 32.836 1.00 88.88 97 LEU A C 1
ATOM 765 O O . LEU A 1 97 ? -21.311 3.889 34.051 1.00 88.88 97 LEU A O 1
ATOM 769 N N . ASN A 1 98 ? -21.146 5.143 32.198 1.00 87.19 98 ASN A N 1
ATOM 770 C CA . ASN A 1 98 ? -21.378 6.423 32.873 1.00 87.19 98 ASN A CA 1
ATOM 771 C C . ASN A 1 98 ? -22.765 6.479 33.535 1.00 87.19 98 ASN A C 1
ATOM 773 O O . ASN A 1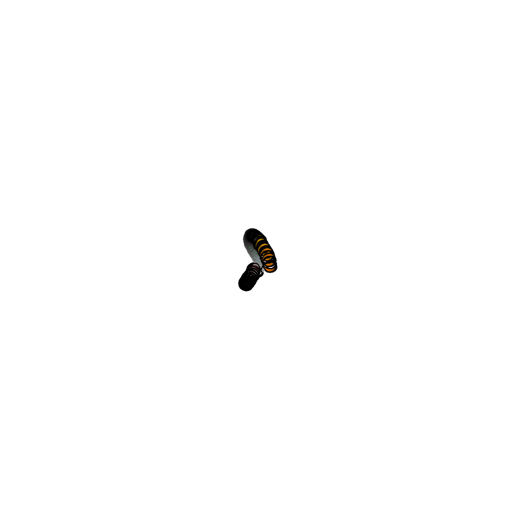 98 ? -22.905 6.971 34.655 1.00 87.19 98 ASN A O 1
ATOM 777 N N . ALA A 1 99 ? -23.797 5.941 32.878 1.00 93.31 99 ALA A N 1
ATOM 778 C CA . ALA A 1 99 ? -25.134 5.845 33.465 1.00 93.31 99 ALA A CA 1
ATOM 779 C C . ALA A 1 99 ? -25.171 4.897 34.680 1.00 93.31 99 ALA A C 1
ATOM 781 O O . ALA A 1 99 ? -25.840 5.192 35.677 1.00 93.31 99 ALA A O 1
ATOM 782 N N . ALA A 1 100 ? -24.432 3.785 34.626 1.00 93.56 100 ALA A N 1
ATOM 783 C CA . ALA A 1 100 ? -24.266 2.878 35.756 1.00 93.56 100 ALA A CA 1
ATOM 784 C C . ALA A 1 100 ? -23.551 3.570 36.926 1.00 93.56 100 ALA A C 1
ATOM 786 O O . ALA A 1 100 ? -24.029 3.464 38.054 1.00 93.56 100 ALA A O 1
ATOM 787 N N . HIS A 1 101 ? -22.494 4.349 36.665 1.00 92.50 101 HIS A N 1
ATOM 788 C CA . HIS A 1 101 ? -21.829 5.172 37.681 1.00 92.50 101 HIS A CA 1
ATOM 789 C C . HIS A 1 101 ? -22.801 6.132 38.369 1.00 92.50 101 HIS A C 1
ATOM 791 O O . HIS A 1 101 ? -22.933 6.080 39.588 1.00 92.50 101 HIS A O 1
ATOM 797 N N . LEU A 1 102 ? -23.551 6.935 37.606 1.00 92.75 102 LEU A N 1
ATOM 798 C CA . LEU A 1 102 ? -24.547 7.857 38.172 1.00 92.75 102 LEU A CA 1
ATOM 799 C C . LEU A 1 102 ? -25.596 7.129 39.025 1.00 92.75 102 LEU A C 1
ATOM 801 O O . LEU A 1 102 ? -25.965 7.602 40.099 1.00 92.75 102 LEU A O 1
ATOM 805 N N . SER A 1 103 ? -26.054 5.961 38.567 1.00 94.19 103 SER A N 1
ATOM 806 C CA . SER A 1 103 ? -27.041 5.146 39.286 1.00 94.19 103 SER A CA 1
ATOM 807 C C . SER A 1 103 ? -26.483 4.592 40.598 1.00 94.19 103 SER A C 1
ATOM 809 O O . SER A 1 103 ? -27.173 4.598 41.617 1.00 94.19 103 SER A O 1
ATOM 811 N N . VAL A 1 104 ? -25.234 4.124 40.591 1.00 94.69 104 VAL A N 1
ATOM 812 C CA . VAL A 1 104 ? -24.566 3.588 41.781 1.00 94.69 104 VAL A CA 1
ATOM 813 C C . VAL A 1 104 ? -24.212 4.706 42.764 1.00 94.69 104 VAL A C 1
ATOM 815 O O . VAL A 1 104 ? -24.413 4.517 43.962 1.00 94.69 104 VAL A O 1
ATOM 818 N N . SER A 1 105 ? -23.803 5.886 42.292 1.00 92.38 105 SER A N 1
ATOM 819 C CA . SER A 1 105 ? -23.583 7.058 43.150 1.00 92.38 105 SER A CA 1
ATOM 820 C C . SER A 1 105 ? -24.882 7.532 43.809 1.00 92.38 105 SER A C 1
ATOM 822 O O . SER A 1 105 ? -24.903 7.770 45.014 1.00 92.38 105 SER A O 1
ATOM 824 N N . ALA A 1 106 ? -25.997 7.572 43.072 1.00 94.56 106 ALA A N 1
ATOM 825 C CA . ALA A 1 106 ? -27.309 7.855 43.662 1.00 94.56 106 ALA A CA 1
ATOM 826 C C . ALA A 1 106 ? -27.720 6.783 44.692 1.00 94.56 106 ALA A C 1
ATOM 828 O O . ALA A 1 106 ? -28.272 7.099 45.747 1.00 94.56 106 ALA A O 1
ATOM 829 N N . LEU A 1 107 ? -27.411 5.507 44.426 1.00 93.88 107 LEU A N 1
ATOM 830 C CA . LEU A 1 107 ? -27.634 4.415 45.376 1.00 93.88 107 LEU A CA 1
ATOM 831 C C . LEU A 1 107 ? -26.756 4.552 46.634 1.00 93.88 107 LEU A C 1
ATOM 833 O O . LEU A 1 107 ? -27.198 4.193 47.727 1.00 93.88 107 LEU A O 1
ATOM 837 N N . ALA A 1 108 ? -25.538 5.081 46.496 1.00 93.19 108 ALA A N 1
ATOM 838 C CA . ALA A 1 108 ? -24.623 5.344 47.604 1.00 93.19 108 ALA A CA 1
ATOM 839 C C . ALA A 1 108 ? -25.212 6.347 48.603 1.00 93.19 108 ALA A C 1
ATOM 841 O O . ALA A 1 108 ? -25.099 6.138 49.813 1.00 93.19 108 ALA A O 1
ATOM 842 N N . GLU A 1 109 ? -25.871 7.397 48.105 1.00 93.94 109 GLU A N 1
ATOM 843 C CA . GLU A 1 109 ? -26.476 8.451 48.929 1.00 93.94 109 GLU A CA 1
ATOM 844 C C . GLU A 1 109 ? -27.658 7.948 49.766 1.00 93.94 109 GLU A C 1
ATOM 846 O O . GLU A 1 109 ? -27.832 8.364 50.912 1.00 93.94 109 GLU A O 1
ATOM 851 N N . VAL A 1 110 ? -28.460 7.025 49.226 1.00 94.12 110 VAL A N 1
ATOM 852 C CA . VAL A 1 110 ? -29.661 6.508 49.911 1.00 94.12 110 VAL A CA 1
ATOM 853 C C . VAL A 1 110 ? -29.382 5.307 50.819 1.00 94.12 110 VAL A C 1
ATOM 855 O O . VAL A 1 110 ? -30.271 4.867 51.551 1.00 94.12 110 VAL A O 1
ATOM 858 N N . GLN A 1 111 ? -28.169 4.747 50.792 1.00 94.56 111 GLN A N 1
ATOM 859 C CA . GLN A 1 111 ? -27.863 3.518 51.515 1.00 94.56 111 GLN A CA 1
ATOM 860 C C . GLN A 1 111 ? -27.441 3.776 52.967 1.00 94.56 111 GLN A C 1
ATOM 862 O O . GLN A 1 111 ? -26.423 4.402 53.265 1.00 94.56 111 GLN A O 1
ATOM 867 N N . THR A 1 112 ? -28.201 3.214 53.902 1.00 93.00 112 THR A N 1
ATOM 868 C CA . THR A 1 112 ? -28.013 3.426 55.343 1.00 93.00 112 THR A CA 1
ATOM 869 C C . THR A 1 112 ? -27.267 2.281 56.025 1.00 93.00 112 THR A C 1
ATOM 871 O O . THR A 1 112 ? -26.569 2.519 57.010 1.00 93.00 112 THR A O 1
ATOM 874 N N . SER A 1 113 ? -27.348 1.063 55.479 1.00 96.44 113 SER A N 1
ATOM 875 C CA . SER A 1 113 ? -26.704 -0.131 56.042 1.00 96.44 113 SER A CA 1
ATOM 876 C C . SER A 1 113 ? -25.210 -0.218 55.709 1.00 96.44 113 SER A C 1
ATOM 878 O O . SER A 1 113 ? -24.786 0.107 54.597 1.00 96.44 113 SER A O 1
ATOM 880 N N . ASP A 1 114 ? -24.401 -0.712 56.650 1.00 92.94 114 ASP A N 1
ATOM 881 C CA . ASP A 1 114 ? -22.958 -0.890 56.435 1.00 92.94 114 ASP A CA 1
ATOM 882 C C . ASP A 1 114 ? -22.649 -1.933 55.352 1.00 92.94 114 ASP A C 1
ATOM 884 O O . ASP A 1 114 ? -21.762 -1.714 54.524 1.00 92.94 114 ASP A O 1
ATOM 888 N N . GLU A 1 115 ? -23.409 -3.031 55.297 1.00 94.19 115 GLU A N 1
ATOM 889 C CA . GLU A 1 115 ? -23.294 -4.035 54.232 1.00 94.19 115 GLU A CA 1
ATOM 890 C C . GLU A 1 115 ? -23.655 -3.451 52.859 1.00 94.19 115 GLU A C 1
ATOM 892 O O . GLU A 1 115 ? -22.912 -3.643 51.896 1.00 94.19 115 GLU A O 1
ATOM 897 N N . GLY A 1 116 ? -24.732 -2.661 52.764 1.00 93.69 116 GLY A N 1
ATOM 898 C CA . GLY A 1 116 ? -25.112 -1.991 51.520 1.00 93.69 116 GLY A CA 1
ATOM 899 C C . GLY A 1 116 ? -24.048 -0.998 51.045 1.00 93.69 116 GLY A C 1
ATOM 900 O O . GLY A 1 116 ? -23.684 -0.999 49.870 1.00 93.69 116 GLY A O 1
ATOM 901 N N . LYS A 1 117 ? -23.472 -0.206 51.960 1.00 94.38 117 LYS A N 1
ATOM 902 C CA . LYS A 1 117 ? -22.360 0.710 51.649 1.00 94.38 117 LYS A CA 1
ATOM 903 C C . LYS A 1 117 ? -21.111 -0.032 51.159 1.00 94.38 117 LYS A C 1
ATOM 905 O O . LYS A 1 117 ? -20.405 0.472 50.287 1.00 94.38 117 LYS A O 1
ATOM 910 N N . LYS A 1 118 ? -20.805 -1.216 51.708 1.00 94.94 118 LYS A N 1
ATOM 911 C CA . LYS A 1 118 ? -19.691 -2.056 51.222 1.00 94.94 118 LYS A CA 1
ATOM 912 C C . LYS A 1 118 ? -19.941 -2.559 49.799 1.00 94.94 118 LYS A C 1
ATOM 914 O O . LYS A 1 118 ? -19.016 -2.496 48.992 1.00 94.94 118 LYS A O 1
ATOM 919 N N . LEU A 1 119 ? -21.159 -3.021 49.501 1.00 93.75 119 LEU A N 1
ATOM 920 C CA . LEU A 1 119 ? -21.534 -3.509 48.169 1.00 93.75 119 LEU A CA 1
ATOM 921 C C . LEU A 1 119 ? -21.467 -2.397 47.118 1.00 93.75 119 LEU A C 1
ATOM 923 O O . LEU A 1 119 ? -20.864 -2.603 46.070 1.00 93.75 119 LEU A O 1
ATOM 927 N N . VAL A 1 120 ? -21.991 -1.207 47.422 1.00 95.75 120 VAL A N 1
ATOM 928 C CA . VAL A 1 120 ? -21.903 -0.036 46.531 1.00 95.75 120 VAL A CA 1
ATOM 929 C C . VAL A 1 120 ? -20.446 0.288 46.186 1.00 95.75 120 VAL A C 1
ATOM 931 O O . VAL A 1 120 ? -20.090 0.294 45.011 1.00 95.75 120 VAL A O 1
ATOM 934 N N . ARG A 1 121 ? -19.566 0.406 47.194 1.00 94.25 121 ARG A N 1
ATOM 935 C CA . ARG A 1 121 ? -18.124 0.634 46.970 1.00 94.25 121 ARG A CA 1
ATOM 936 C C . ARG A 1 121 ? -17.441 -0.482 46.181 1.00 94.25 121 ARG A C 1
ATOM 938 O O . ARG A 1 121 ? -16.371 -0.278 45.611 1.00 94.25 121 ARG A O 1
ATOM 945 N N . GLN A 1 122 ? -17.949 -1.710 46.246 1.00 94.56 122 GLN A N 1
ATOM 946 C CA . GLN A 1 122 ? -17.409 -2.823 45.468 1.00 94.56 122 GLN A CA 1
ATOM 947 C C . GLN A 1 122 ? -17.832 -2.726 43.999 1.00 94.56 122 GLN A C 1
ATOM 949 O O . GLN A 1 122 ? -16.996 -2.944 43.126 1.00 94.56 122 GLN A O 1
ATOM 954 N N . VAL A 1 123 ? -19.091 -2.368 43.734 1.00 94.69 123 VAL A N 1
ATOM 955 C CA . VAL A 1 123 ? -19.596 -2.149 42.373 1.00 94.69 123 VAL A CA 1
ATOM 956 C C . VAL A 1 123 ? -18.903 -0.949 41.725 1.00 94.69 123 VAL A C 1
ATOM 958 O O . VAL A 1 123 ? -18.428 -1.096 40.605 1.00 94.69 123 VAL A O 1
ATOM 961 N N . GLU A 1 124 ? -18.742 0.176 42.432 1.00 93.50 124 GLU A N 1
ATOM 962 C CA . GLU A 1 124 ? -18.007 1.355 41.927 1.00 93.50 124 GLU A CA 1
ATOM 963 C C . GLU A 1 124 ? -16.593 0.993 41.465 1.00 93.50 124 GLU A C 1
ATOM 965 O O . GLU A 1 124 ? -16.256 1.211 40.306 1.00 93.50 124 GLU A O 1
ATOM 970 N N . ARG A 1 125 ? -15.803 0.329 42.320 1.00 93.75 125 ARG A N 1
ATOM 971 C CA . ARG A 1 125 ? -14.439 -0.111 41.970 1.00 93.75 125 ARG A CA 1
ATOM 972 C C . ARG A 1 125 ? -14.404 -1.062 40.772 1.00 93.75 125 ARG A C 1
ATOM 974 O O . ARG A 1 125 ? -13.455 -1.042 39.991 1.00 93.75 125 ARG A O 1
ATOM 981 N N . SER A 1 126 ? -15.415 -1.921 40.630 1.00 94.31 126 SER A N 1
ATOM 982 C CA . SER A 1 126 ? -15.509 -2.831 39.486 1.00 94.31 126 SER A CA 1
ATOM 983 C C . SER A 1 126 ? -15.834 -2.094 38.186 1.00 94.31 126 SER A C 1
ATOM 985 O O . SER A 1 126 ? -15.339 -2.506 37.139 1.00 94.31 126 SER A O 1
ATOM 987 N N . LEU A 1 127 ? -16.663 -1.047 38.242 1.00 92.62 127 LEU A N 1
ATOM 988 C CA . LEU A 1 127 ? -16.993 -0.212 37.086 1.00 92.62 127 LEU A CA 1
ATOM 989 C C . LEU A 1 127 ? -15.789 0.644 36.665 1.00 92.62 127 LEU A C 1
ATOM 991 O O . LEU A 1 127 ? -15.466 0.647 35.482 1.00 92.62 127 LEU A O 1
ATOM 995 N N . GLU A 1 128 ? -15.054 1.232 37.618 1.00 90.88 128 GLU A N 1
ATOM 996 C CA . GLU A 1 128 ? -13.800 1.966 37.350 1.00 90.88 128 GLU A CA 1
ATOM 997 C C . GLU A 1 128 ? -12.758 1.068 36.670 1.00 90.88 128 GLU A C 1
ATOM 999 O O . GLU A 1 128 ? -12.201 1.414 35.632 1.00 90.88 128 GLU A O 1
ATOM 1004 N N . THR A 1 129 ? -12.551 -0.143 37.200 1.00 92.06 129 THR A N 1
ATOM 1005 C CA . THR A 1 129 ? -11.617 -1.113 36.599 1.00 92.06 129 THR A CA 1
ATOM 1006 C C . THR A 1 129 ? -12.032 -1.478 35.169 1.00 92.06 129 THR A C 1
ATOM 1008 O O . THR A 1 129 ? -11.186 -1.666 34.296 1.00 92.06 129 THR A O 1
ATOM 1011 N N . MET A 1 130 ? -13.339 -1.603 34.918 1.00 90.19 130 MET A N 1
ATOM 1012 C CA . MET A 1 130 ? -13.865 -1.890 33.585 1.00 90.19 130 MET A CA 1
ATOM 1013 C C . MET A 1 130 ? -13.657 -0.705 32.634 1.00 90.19 130 MET A C 1
ATOM 1015 O O . MET A 1 130 ? -13.297 -0.928 31.479 1.00 90.19 130 MET A O 1
ATOM 1019 N N . GLU A 1 131 ? -13.827 0.532 33.109 1.00 87.50 131 GLU A N 1
ATOM 1020 C CA . GLU A 1 131 ? -13.557 1.748 32.334 1.00 87.50 131 GLU A CA 1
ATOM 1021 C C . GLU A 1 131 ? -12.085 1.838 31.912 1.00 87.50 131 GLU A C 1
ATOM 1023 O O . GLU A 1 131 ? -11.793 2.051 30.732 1.00 87.50 131 GLU A O 1
ATOM 1028 N N . ASP A 1 132 ? -11.159 1.614 32.846 1.00 88.25 132 ASP A N 1
ATOM 1029 C CA . ASP A 1 132 ? -9.716 1.676 32.588 1.00 88.25 132 ASP A CA 1
ATOM 1030 C C . ASP A 1 132 ? -9.259 0.608 31.584 1.00 88.25 132 ASP A C 1
ATOM 1032 O O . ASP A 1 132 ? -8.471 0.885 30.670 1.00 88.25 132 ASP A O 1
ATOM 1036 N N . LEU A 1 133 ? -9.787 -0.615 31.711 1.00 88.19 133 LEU A N 1
ATOM 1037 C CA . LEU A 1 133 ? -9.522 -1.693 30.757 1.00 88.19 133 LEU A CA 1
ATOM 1038 C C . LEU A 1 133 ? -10.043 -1.349 29.362 1.00 88.19 133 LEU A C 1
ATOM 1040 O O . LEU A 1 133 ? -9.342 -1.591 28.380 1.00 88.19 133 LEU A O 1
ATOM 1044 N N . LEU A 1 134 ? -11.246 -0.778 29.268 1.00 85.00 134 LEU A N 1
ATOM 1045 C CA . LEU A 1 134 ? -11.827 -0.365 27.994 1.00 85.00 134 LEU A CA 1
ATOM 1046 C C . LEU A 1 134 ? -11.010 0.750 27.343 1.00 85.00 134 LEU A C 1
ATOM 1048 O O . LEU A 1 134 ? -10.690 0.630 26.164 1.00 85.00 134 LEU A O 1
ATOM 1052 N N . ARG A 1 135 ? -10.604 1.784 28.090 1.00 82.62 135 ARG A N 1
ATOM 1053 C CA . ARG A 1 135 ? -9.736 2.854 27.564 1.00 82.62 135 ARG A CA 1
ATOM 1054 C C . ARG A 1 135 ? -8.417 2.303 27.023 1.00 82.62 135 ARG A C 1
ATOM 1056 O O . ARG A 1 135 ? -8.048 2.631 25.906 1.00 82.62 135 ARG A O 1
ATOM 1063 N N . THR A 1 136 ? -7.778 1.388 27.753 1.00 85.62 136 THR A N 1
ATOM 1064 C CA . THR A 1 136 ? -6.520 0.745 27.320 1.00 85.62 136 THR A CA 1
ATOM 1065 C C . THR A 1 136 ? -6.680 -0.103 26.050 1.00 85.62 136 THR A C 1
ATOM 1067 O O . THR A 1 136 ? -5.726 -0.283 25.303 1.00 85.62 136 THR A O 1
ATOM 1070 N N . LEU A 1 137 ? -7.867 -0.670 25.813 1.00 81.62 137 LEU A N 1
ATOM 1071 C CA . LEU A 1 137 ? -8.171 -1.473 24.621 1.00 81.62 137 LEU A CA 1
ATOM 1072 C C . LEU A 1 137 ? -8.535 -0.621 23.395 1.00 81.62 137 LEU A C 1
ATOM 1074 O O . LEU A 1 137 ? -8.495 -1.126 22.271 1.00 81.62 137 LEU A O 1
ATOM 1078 N N . LEU A 1 138 ? -8.972 0.617 23.629 1.00 76.56 138 LEU A N 1
ATOM 1079 C CA . LEU A 1 138 ? -9.493 1.535 22.618 1.00 76.56 138 LEU A CA 1
ATOM 1080 C C . LEU A 1 138 ? -8.461 2.586 22.172 1.00 76.56 138 LEU A C 1
ATOM 1082 O O . LEU A 1 138 ? -8.617 3.110 21.066 1.00 76.56 138 LEU A O 1
ATOM 1086 N N . ASP A 1 139 ? -7.443 2.862 22.995 1.00 69.25 139 ASP A N 1
ATOM 1087 C CA . ASP A 1 139 ? -6.214 3.598 22.639 1.00 69.25 139 ASP A CA 1
ATOM 1088 C C . ASP A 1 139 ? -5.262 2.754 21.763 1.00 69.25 139 ASP A C 1
ATOM 1090 O O . ASP A 1 139 ? -4.672 3.324 20.812 1.00 69.25 139 ASP A O 1
#

Foldseek 3Di:
DPPVVVVVVVVVVVVVVVVVVVVVVVVVVVVVVVVVVVVVVVVVVVVVVVVVVVVVVVVVVVVVVVVVVVVVVVVVVVVVVVLVVLVVVLCVVVVVLVVVLVVLVVQCVPDDDPVSNVVSVVVNVVSVVVNVVSVVVSD